Protein 1MQX (pdb70)

Sequence (14 aa):
CFLPGGGGVCLECICFLPGGGGVCLECICFLPGGGGVCLECICFLPGGGGVCLECICFLPGGGGVCLECICFLPGGGGVCLECICFLPGGGGVCLECICFLPGGGGVCLECICFLPGGGGVCLECICFLPGGGGVCLECICFLPGGGGVCLECICFLPGGGGVCLECI

Secondary structure (DSSP, 8-state):
-----SS-------

Foldseek 3Di:
DAVPDPDDYCPVND

Radius of gyration: 7.07 Å; Cα contacts (8 Å, |Δi|>4): 8; chains: 1; bounding box: 18×13×10 Å

InterPro domains:
  IPR027635 Type 2 lantibiotic, leader peptide dom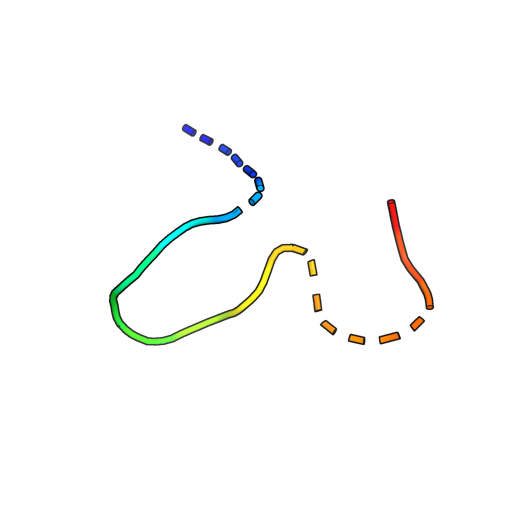ain [TIGR03898] (6-42)

Organism: Bacillus sp. (strain HIL-Y85/54728) (NCBI:txid69002)

B-factor: mean 0.92, std 0.75, range [0.13, 3.63]

Solvent-accessible surface area: 1712 Å² total

Structure (mmCIF, N/CA/C/O backbone):
data_1MQX
#
_entry.id   1MQX
#
_cell.length_a   1.000
_cell.length_b   1.000
_cell.length_c   1.000
_cell.angle_alpha   90.00
_cell.angle_beta   90.00
_cell.angle_gamma   90.00
#
_symmetry.space_group_name_H-M   'P 1'
#
loop_
_atom_site.group_PDB
_atom_site.id
_atom_site.type_symbol
_atom_site.label_atom_id
_atom_site.label_alt_id
_atom_site.label_comp_id
_atom_site.label_asym_id
_atom_site.label_entity_id
_atom_site.label_seq_id
_atom_site.pdbx_PDB_ins_code
_atom_site.Cartn_x
_atom_site.Cartn_y
_atom_site.Cartn_z
_atom_site.occupancy
_atom_site.B_iso_or_equiv
_atom_site.auth_seq_id
_atom_site.auth_comp_id
_atom_site.auth_asym_id
_atom_site.auth_atom_id
_atom_site.pdbx_PDB_model_num
ATOM 1 N N . CYS A 1 1 ? 10.401 3.022 0.660 1.00 3.01 1 CYS A N 1
ATOM 2 C CA . CYS A 1 1 ? 9.633 4.075 -0.034 1.00 2.26 1 CYS A CA 1
ATOM 3 C C . CYS A 1 1 ? 10.401 4.540 -1.272 1.00 1.93 1 CYS A C 1
ATOM 4 O O . CYS A 1 1 ? 11.603 4.297 -1.359 1.00 2.54 1 CYS A O 1
ATOM 25 N N . PHE A 1 3 ? 6.328 4.197 -1.444 1.00 0.78 3 PHE A N 1
ATOM 26 C CA . PHE A 1 3 ? 5.381 3.093 -1.390 1.00 0.63 3 PHE A CA 1
ATOM 27 C C . PHE A 1 3 ? 4.424 3.144 -2.586 1.00 0.53 3 PHE A C 1
ATOM 28 O O . PHE A 1 3 ? 4.706 3.801 -3.585 1.00 0.82 3 PHE A O 1
ATOM 57 N N . LEU A 1 5 ? 3.096 0.638 -4.919 1.00 0.40 5 LEU A N 1
ATOM 58 C CA . LEU A 1 5 ? 3.196 -0.735 -5.376 1.00 0.48 5 LEU A CA 1
ATOM 59 C C . LEU A 1 5 ? 4.531 -1.315 -4.920 1.00 0.42 5 LEU A C 1
ATOM 60 O O . LEU A 1 5 ? 5.536 -1.206 -5.622 1.00 0.55 5 LEU A O 1
ATOM 76 N N . PRO A 1 6 ? 4.585 -1.837 -3.684 1.00 0.41 6 PRO A N 1
ATOM 77 C CA . PRO A 1 6 ? 5.817 -2.323 -3.085 1.00 0.53 6 PRO A CA 1
ATOM 78 C C . PRO A 1 6 ? 5.980 -3.835 -3.228 1.00 0.67 6 PRO A C 1
ATOM 79 O O . PRO A 1 6 ? 5.406 -4.449 -4.129 1.00 1.23 6 PRO A O 1
ATOM 90 N N . GLY A 1 7 ? 6.759 -4.427 -2.336 1.00 1.05 7 GLY A N 1
ATOM 91 C CA . GLY A 1 7 ? 6.983 -5.855 -2.380 1.00 1.26 7 GLY A CA 1
ATOM 92 C C . GLY A 1 7 ? 7.853 -6.327 -1.238 1.00 1.61 7 GLY A C 1
ATOM 93 O O . GLY A 1 7 ? 9.079 -6.326 -1.342 1.00 2.39 7 GLY A O 1
ATOM 97 N N . GLY A 1 8 ? 7.226 -6.706 -0.139 1.00 1.37 8 GLY A N 1
ATOM 98 C CA . GLY A 1 8 ? 7.966 -7.173 1.012 1.00 1.70 8 GLY A CA 1
ATOM 99 C C . GLY A 1 8 ? 7.062 -7.756 2.076 1.00 1.49 8 GLY A C 1
ATOM 100 O O . GLY A 1 8 ? 6.647 -8.911 1.976 1.00 1.93 8 GLY A O 1
ATOM 104 N N . GLY A 1 9 ? 6.730 -6.955 3.078 1.00 1.62 9 GLY A N 1
ATOM 105 C CA . GLY A 1 9 ? 5.892 -7.436 4.161 1.00 1.59 9 GLY A CA 1
ATOM 106 C C . GLY A 1 9 ? 4.536 -6.765 4.198 1.00 1.40 9 GLY A C 1
ATOM 107 O O . GLY A 1 9 ? 3.531 -7.406 4.505 1.00 2.23 9 GLY A O 1
ATOM 111 N N . GLY A 1 10 ? 4.500 -5.480 3.890 1.00 0.89 10 GLY A N 1
ATOM 112 C CA . GLY A 1 10 ? 3.251 -4.748 3.907 1.00 0.73 10 GLY A CA 1
ATOM 113 C C . GLY A 1 10 ? 2.929 -4.137 2.562 1.00 0.57 10 GLY A C 1
ATOM 114 O O . GLY A 1 10 ? 3.788 -4.076 1.677 1.00 0.53 10 GLY A O 1
ATOM 118 N N . VAL A 1 11 ? 1.693 -3.691 2.401 1.00 0.53 11 VAL A N 1
ATOM 119 C CA . VAL A 1 11 ? 1.265 -3.064 1.161 1.00 0.40 11 VAL A CA 1
ATOM 120 C C . VAL A 1 11 ? 0.861 -1.615 1.423 1.00 0.34 11 VAL A C 1
ATOM 121 O O . VAL A 1 11 ? 0.608 -1.233 2.564 1.00 0.43 11 VAL A O 1
ATOM 134 N N . CYS A 1 12 ? 0.868 -0.817 0.367 1.00 0.25 12 CYS A N 1
ATOM 135 C CA . CYS A 1 12 ? 0.547 0.602 0.416 1.00 0.23 12 CYS A CA 1
ATOM 136 C C . CYS A 1 12 ? -0.904 0.833 0.840 1.00 0.16 12 CYS A C 1
ATOM 137 O O . CYS A 1 12 ? -1.811 0.893 0.004 1.00 0.17 12 CYS A O 1
ATOM 156 N N . LEU A 1 14 ? -3.464 -1.102 1.487 1.00 0.15 14 LEU A N 1
ATOM 157 C CA . LEU A 1 14 ? -3.827 -2.481 1.224 1.00 0.22 14 LEU A CA 1
ATOM 158 C C . LEU A 1 14 ? -3.646 -2.758 -0.266 1.00 0.21 14 LEU A C 1
ATOM 159 O O . LEU A 1 14 ? -3.587 -3.902 -0.707 1.00 0.38 14 LEU A O 1
ATOM 195 N N . GLU A 1 17 ? -7.104 0.631 -1.013 1.00 0.22 17 GLU A N 1
ATOM 196 C CA . GLU A 1 17 ? -8.008 1.020 0.064 1.00 0.27 17 GLU A CA 1
ATOM 197 C C . GLU A 1 17 ? -7.377 2.144 0.876 1.00 0.22 17 GLU A C 1
ATOM 198 O O . GLU A 1 17 ? -8.069 2.944 1.504 1.00 0.34 17 GLU A O 1
ATOM 210 N N . CYS A 1 18 ? -6.069 2.282 0.735 1.00 0.15 18 CYS A N 1
ATOM 211 C CA . CYS A 1 18 ? -5.351 3.394 1.333 1.00 0.14 18 CYS A CA 1
ATOM 212 C C . CYS A 1 18 ? -4.979 4.407 0.266 1.00 0.13 18 CYS A C 1
ATOM 213 O O . CYS A 1 18 ? -5.717 5.355 0.009 1.00 0.23 18 CYS A O 1
ATOM 220 N N . ILE A 1 19 ? -3.802 4.234 -0.316 1.00 0.15 19 ILE A N 1
ATOM 221 C CA . ILE A 1 19 ? -3.315 5.184 -1.295 1.00 0.19 19 ILE A CA 1
ATOM 222 C C . ILE A 1 19 ? -3.437 4.629 -2.716 1.00 0.24 19 ILE A C 1
ATOM 223 O O . ILE A 1 19 ? -3.904 5.319 -3.621 1.00 0.48 19 ILE A O 1
ATOM 246 N N . CYS A 1 1 ? 10.969 5.550 -0.809 1.00 3.01 1 CYS A N 2
ATOM 247 C CA . CYS A 1 1 ? 10.948 5.668 0.670 1.00 2.26 1 CYS A CA 2
ATOM 248 C C . CYS A 1 1 ? 10.271 4.463 1.342 1.00 1.93 1 CYS A C 2
ATOM 249 O O . CYS A 1 1 ? 10.829 3.911 2.290 1.00 2.54 1 CYS A O 2
ATOM 270 N N . PHE A 1 3 ? 6.103 3.834 0.111 1.00 0.78 3 PHE A N 2
ATOM 271 C CA . PHE A 1 3 ? 4.915 3.023 -0.124 1.00 0.63 3 PHE A CA 2
ATOM 272 C C . PHE A 1 3 ? 4.255 3.366 -1.464 1.00 0.53 3 PHE A C 2
ATOM 273 O O . PHE A 1 3 ? 4.442 4.461 -2.005 1.00 0.82 3 PHE A O 2
ATOM 302 N N . LEU A 1 5 ? 4.133 0.943 -4.541 1.00 0.40 5 LEU A N 2
ATOM 303 C CA . LEU A 1 5 ? 4.393 -0.318 -5.224 1.00 0.48 5 LEU A CA 2
ATOM 304 C C . LEU A 1 5 ? 5.386 -1.139 -4.409 1.00 0.42 5 LEU A C 2
ATOM 305 O O . LEU A 1 5 ? 6.597 -0.988 -4.563 1.00 0.55 5 LEU A O 2
ATOM 321 N N . PRO A 1 6 ? 4.892 -1.945 -3.460 1.00 0.41 6 PRO A N 2
ATOM 322 C CA . PRO A 1 6 ? 5.741 -2.706 -2.547 1.00 0.53 6 PRO A CA 2
ATOM 323 C C . PRO A 1 6 ? 6.146 -4.065 -3.097 1.00 0.67 6 PRO A C 2
ATOM 324 O O . PRO A 1 6 ? 5.462 -4.633 -3.951 1.00 1.23 6 PRO A O 2
ATOM 335 N N . GLY A 1 7 ? 7.213 -4.616 -2.541 1.00 1.05 7 GLY A N 2
ATOM 336 C CA . GLY A 1 7 ? 7.656 -5.938 -2.923 1.00 1.26 7 GLY A CA 2
ATOM 337 C C . GLY A 1 7 ? 7.439 -6.942 -1.813 1.00 1.61 7 GLY A C 2
ATOM 338 O O . GLY A 1 7 ? 7.281 -8.139 -2.062 1.00 2.39 7 GLY A O 2
ATOM 342 N N . GLY A 1 8 ? 7.411 -6.449 -0.582 1.00 1.37 8 GLY A N 2
ATOM 343 C CA . GLY A 1 8 ? 7.196 -7.311 0.561 1.00 1.70 8 GLY A CA 2
ATOM 344 C C . GLY A 1 8 ? 7.253 -6.550 1.868 1.00 1.49 8 GLY A C 2
ATOM 345 O O . GLY A 1 8 ? 7.738 -5.419 1.908 1.00 1.93 8 GLY A O 2
ATOM 349 N N . GLY A 1 9 ? 6.761 -7.169 2.933 1.00 1.62 9 GLY A N 2
ATOM 350 C CA . GLY A 1 9 ? 6.786 -6.542 4.242 1.00 1.59 9 GLY A CA 2
ATOM 351 C C . GLY A 1 9 ? 5.753 -5.444 4.390 1.00 1.40 9 GLY A C 2
ATOM 352 O O . GLY A 1 9 ? 5.986 -4.451 5.081 1.00 2.23 9 GLY A O 2
ATOM 356 N N . GLY A 1 10 ? 4.609 -5.623 3.748 1.00 0.89 10 GLY A N 2
ATOM 357 C CA . GLY A 1 10 ? 3.555 -4.637 3.832 1.00 0.73 10 GLY A CA 2
ATOM 358 C C . GLY A 1 10 ? 3.218 -4.056 2.480 1.00 0.57 10 GLY A C 2
ATOM 359 O O . GLY A 1 10 ? 4.064 -4.027 1.586 1.00 0.53 10 GLY A O 2
ATOM 363 N N . VAL A 1 11 ? 1.983 -3.608 2.318 1.00 0.53 11 VAL 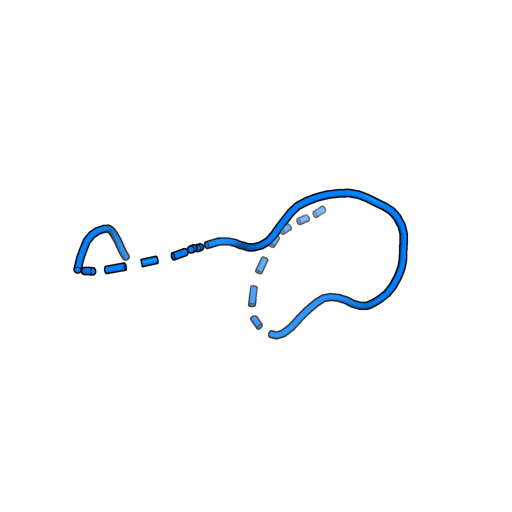A N 2
ATOM 364 C CA . VAL A 1 11 ? 1.546 -3.023 1.061 1.00 0.40 11 VAL A CA 2
ATOM 365 C C . VAL A 1 11 ? 1.079 -1.589 1.288 1.00 0.34 11 VAL A C 2
ATOM 366 O O . VAL A 1 11 ? 0.794 -1.198 2.418 1.00 0.43 11 VAL A O 2
ATOM 379 N N . CYS A 1 12 ? 1.056 -0.816 0.210 1.00 0.25 12 CYS A N 2
ATOM 380 C CA . CYS A 1 12 ? 0.654 0.577 0.213 1.00 0.23 12 CYS A CA 2
ATOM 381 C C . CYS A 1 12 ? -0.801 0.734 0.654 1.00 0.16 12 CYS A C 2
ATOM 382 O O . CYS A 1 12 ? -1.722 0.677 -0.163 1.00 0.17 12 CYS A O 2
ATOM 401 N N . LEU A 1 14 ? -3.267 -1.323 1.502 1.00 0.15 14 LEU A N 2
ATOM 402 C CA . LEU A 1 14 ? -3.524 -2.727 1.245 1.00 0.22 14 LEU A CA 2
ATOM 403 C C . LEU A 1 14 ? -3.539 -2.921 -0.266 1.00 0.21 14 LEU A C 2
ATOM 404 O O . LEU A 1 14 ? -3.227 -3.986 -0.792 1.00 0.38 14 LEU A O 2
ATOM 440 N N . GLU A 1 17 ? -7.469 0.906 -0.918 1.00 0.22 17 GLU A N 2
ATOM 441 C CA . GLU A 1 17 ? -8.296 1.489 0.130 1.00 0.27 17 GLU A CA 2
ATOM 442 C C . GLU A 1 17 ? -7.509 2.579 0.853 1.00 0.22 17 GLU A C 2
ATOM 443 O O . GLU A 1 17 ? -8.064 3.599 1.262 1.00 0.34 17 GLU A O 2
ATOM 455 N N . CYS A 1 18 ? -6.195 2.415 0.875 1.00 0.15 18 CYS A N 2
ATOM 456 C CA . CYS A 1 18 ? -5.305 3.433 1.410 1.00 0.14 18 CYS A CA 2
ATOM 457 C C . CYS A 1 18 ? -4.940 4.414 0.314 1.00 0.13 18 CYS A C 2
ATOM 458 O O . CYS A 1 18 ? -5.630 5.412 0.099 1.00 0.23 18 CYS A O 2
ATOM 465 N N . ILE A 1 19 ? -3.873 4.103 -0.405 1.00 0.15 19 ILE A N 2
ATOM 466 C CA . ILE A 1 19 ? -3.437 4.950 -1.493 1.00 0.19 19 ILE A CA 2
ATOM 467 C C . ILE A 1 19 ? -3.880 4.359 -2.832 1.00 0.24 19 ILE A C 2
ATOM 468 O O . ILE A 1 19 ? -4.888 4.775 -3.399 1.00 0.48 19 ILE A O 2
ATOM 491 N N . CYS A 1 1 ? 11.400 3.771 0.591 1.00 3.01 1 CYS A N 3
ATOM 492 C CA . CYS A 1 1 ? 10.894 4.276 1.887 1.00 2.26 1 CYS A CA 3
ATOM 493 C C . CYS A 1 1 ? 9.775 3.391 2.455 1.00 1.93 1 CYS A C 3
ATOM 494 O O . CYS A 1 1 ? 9.838 3.016 3.626 1.00 2.54 1 CYS A O 3
ATOM 515 N N . PHE A 1 3 ? 6.276 2.807 0.179 1.00 0.78 3 PHE A N 3
ATOM 516 C CA . PHE A 1 3 ? 5.094 2.074 -0.250 1.00 0.63 3 PHE A CA 3
ATOM 517 C C . PHE A 1 3 ? 4.620 2.513 -1.639 1.00 0.53 3 PHE A C 3
ATOM 518 O O . PHE A 1 3 ? 5.327 3.205 -2.373 1.00 0.82 3 PHE A O 3
ATOM 547 N N . LEU A 1 5 ? 3.785 0.583 -4.703 1.00 0.40 5 LEU A N 3
ATOM 548 C CA . LEU A 1 5 ? 3.866 -0.760 -5.255 1.00 0.48 5 LEU A CA 3
ATOM 549 C C . LEU A 1 5 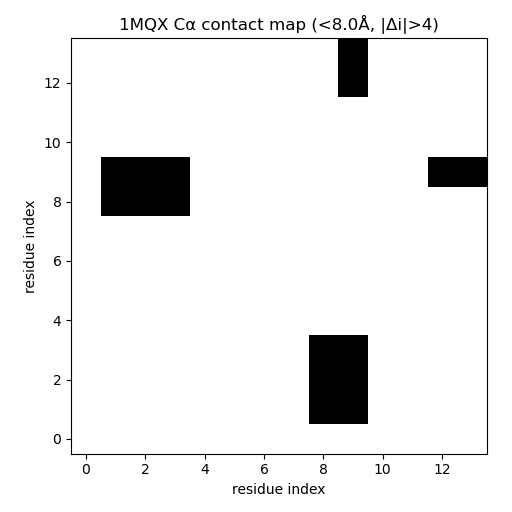? 5.075 -1.479 -4.653 1.00 0.42 5 LEU A C 3
ATOM 550 O O . LEU A 1 5 ? 6.109 -1.620 -5.306 1.00 0.55 5 LEU A O 3
ATOM 566 N N . PRO A 1 6 ? 4.988 -1.868 -3.367 1.00 0.41 6 PRO A N 3
ATOM 567 C CA . PRO A 1 6 ? 6.104 -2.485 -2.641 1.00 0.53 6 PRO A CA 3
ATOM 568 C C . PRO A 1 6 ? 6.400 -3.905 -3.108 1.00 0.67 6 PRO A C 3
ATOM 569 O O . PRO A 1 6 ? 7.326 -4.128 -3.890 1.00 1.23 6 PRO A O 3
ATOM 580 N N . GLY A 1 7 ? 5.626 -4.864 -2.617 1.00 1.05 7 GLY A N 3
ATOM 581 C CA . GLY A 1 7 ? 5.848 -6.250 -2.970 1.00 1.26 7 GLY A CA 3
ATOM 582 C C . GLY A 1 7 ? 5.999 -7.129 -1.745 1.00 1.61 7 GLY A C 3
ATOM 583 O O . GLY A 1 7 ? 5.780 -8.340 -1.810 1.00 2.39 7 GLY A O 3
ATOM 587 N N . GLY A 1 8 ? 6.388 -6.530 -0.627 1.00 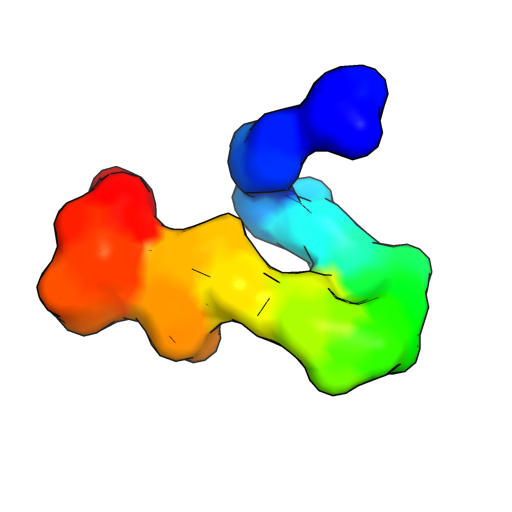1.37 8 GLY A N 3
ATOM 588 C CA . GLY A 1 8 ? 6.569 -7.292 0.592 1.00 1.70 8 GLY A CA 3
ATOM 589 C C . GLY A 1 8 ? 6.925 -6.421 1.780 1.00 1.49 8 GLY A C 3
ATOM 590 O O . GLY A 1 8 ? 7.475 -5.327 1.616 1.00 1.93 8 GLY A O 3
ATOM 594 N N . GLY A 1 9 ? 6.627 -6.912 2.978 1.00 1.62 9 GLY A N 3
ATOM 595 C CA . GLY A 1 9 ? 6.944 -6.176 4.188 1.00 1.59 9 GLY A CA 3
ATOM 596 C C . GLY A 1 9 ? 6.071 -4.953 4.374 1.00 1.40 9 GLY A C 3
ATOM 597 O O . GLY A 1 9 ? 6.503 -3.951 4.949 1.00 2.23 9 GLY A O 3
ATOM 601 N N . GLY A 1 10 ? 4.851 -5.024 3.866 1.00 0.89 10 GLY A N 3
ATOM 602 C CA . GLY A 1 10 ? 3.935 -3.909 3.967 1.00 0.73 10 GLY A CA 3
ATOM 603 C C . GLY A 1 10 ? 3.477 -3.429 2.607 1.00 0.57 10 GLY A C 3
ATOM 604 O O . GLY A 1 10 ? 4.269 -3.370 1.667 1.00 0.53 10 GLY A O 3
ATOM 608 N N . VAL A 1 11 ? 2.204 -3.080 2.505 1.00 0.53 11 VAL A N 3
ATOM 609 C CA . VAL A 1 11 ? 1.637 -2.616 1.247 1.00 0.40 11 VAL A CA 3
ATOM 610 C C . VAL A 1 11 ? 1.207 -1.157 1.367 1.00 0.34 11 VAL A C 3
ATOM 611 O O . VAL A 1 11 ? 1.146 -0.604 2.466 1.00 0.43 11 VAL A O 3
ATOM 624 N N . CYS A 1 12 ? 0.899 -0.548 0.231 1.00 0.25 12 CYS A N 3
ATOM 625 C CA . CYS A 1 12 ? 0.454 0.821 0.166 1.00 0.23 12 CYS A CA 3
ATOM 626 C C . CYS A 1 12 ? -0.986 0.935 0.663 1.00 0.16 12 CYS A C 3
ATOM 627 O O . CYS A 1 12 ? -1.934 0.946 -0.129 1.00 0.17 12 CYS A O 3
ATOM 646 N N . LEU A 1 14 ? -3.356 -1.264 1.410 1.00 0.15 14 LEU A N 3
ATOM 647 C CA . LEU A 1 14 ? -3.583 -2.672 1.120 1.00 0.22 14 LEU A CA 3
ATOM 648 C C . LEU A 1 14 ? -3.516 -2.867 -0.393 1.00 0.21 14 LEU A C 3
ATOM 649 O O . LEU A 1 14 ? -3.209 -3.945 -0.896 1.00 0.38 14 LEU A O 3
ATOM 685 N N . GLU A 1 17 ? -7.211 0.781 -0.898 1.00 0.22 17 GLU A N 3
ATOM 686 C CA . GLU A 1 17 ? -8.062 1.211 0.204 1.00 0.27 17 GLU A CA 3
ATOM 687 C C . GLU A 1 17 ? -7.427 2.403 0.908 1.00 0.22 17 GLU A C 3
ATOM 688 O O . GLU A 1 17 ? -8.099 3.378 1.249 1.00 0.34 17 GLU A O 3
ATOM 700 N N . CYS A 1 18 ? -6.107 2.368 1.001 1.00 0.15 18 CYS A N 3
ATOM 701 C CA . CYS A 1 18 ? -5.351 3.482 1.541 1.00 0.14 18 CYS A CA 3
ATOM 702 C C . CYS A 1 18 ? -5.001 4.437 0.422 1.00 0.13 18 CYS A C 3
ATOM 703 O O . CYS A 1 18 ? -5.695 5.421 0.183 1.00 0.23 18 CYS A O 3
ATOM 710 N N . ILE A 1 19 ? -3.924 4.120 -0.276 1.00 0.15 19 ILE A N 3
ATOM 711 C CA . ILE A 1 19 ? -3.465 4.954 -1.363 1.00 0.19 19 ILE A CA 3
ATOM 712 C C . ILE A 1 19 ? -3.862 4.359 -2.718 1.00 0.24 19 ILE A C 3
ATOM 713 O O . ILE A 1 19 ? -4.879 4.749 -3.299 1.00 0.48 19 ILE A O 3
ATOM 736 N N . CYS A 1 1 ? 8.932 -0.258 1.903 1.00 3.01 1 CYS A N 4
ATOM 737 C CA . CYS A 1 1 ? 9.030 1.177 1.574 1.00 2.26 1 CYS A CA 4
ATOM 738 C C . CYS A 1 1 ? 10.120 1.433 0.543 1.00 1.93 1 CYS A C 4
ATOM 739 O O . CYS A 1 1 ? 11.128 0.725 0.514 1.00 2.54 1 CYS A O 4
ATOM 760 N N . PHE A 1 3 ? 6.314 2.924 -0.226 1.00 0.78 3 PHE A N 4
ATOM 761 C CA . PHE A 1 3 ? 5.069 2.212 -0.475 1.00 0.63 3 PHE A CA 4
ATOM 762 C C . PHE A 1 3 ? 4.546 2.483 -1.888 1.00 0.53 3 PHE A C 4
ATOM 763 O O . PHE A 1 3 ? 5.322 2.731 -2.811 1.00 0.82 3 PHE A O 4
ATOM 792 N N . LEU A 1 5 ? 3.774 0.688 -4.623 1.00 0.40 5 LEU A N 4
ATOM 793 C CA . LEU A 1 5 ? 4.004 -0.671 -5.089 1.00 0.48 5 LEU A CA 4
ATOM 794 C C . LEU A 1 5 ? 5.280 -1.210 -4.449 1.00 0.42 5 LEU A C 4
ATOM 795 O O . LEU A 1 5 ? 6.366 -1.101 -5.026 1.00 0.55 5 LEU A O 4
ATOM 811 N N . PRO A 1 6 ? 5.187 -1.693 -3.198 1.00 0.41 6 PRO A N 4
ATOM 812 C CA . PRO A 1 6 ? 6.351 -2.151 -2.435 1.00 0.53 6 PRO A CA 4
ATOM 813 C C . PRO A 1 6 ? 6.947 -3.440 -2.998 1.00 0.67 6 PRO A C 4
ATOM 814 O O . PRO A 1 6 ? 7.903 -3.399 -3.773 1.00 1.23 6 PRO A O 4
ATOM 825 N N . GLY A 1 7 ? 6.396 -4.581 -2.605 1.00 1.05 7 GLY A N 4
ATOM 826 C CA . GLY A 1 7 ? 6.920 -5.847 -3.073 1.00 1.26 7 GLY A CA 4
ATOM 827 C C . GLY A 1 7 ? 7.855 -6.473 -2.064 1.00 1.61 7 GLY A C 4
ATOM 828 O O . GLY A 1 7 ? 8.958 -6.898 -2.412 1.00 2.39 7 GLY A O 4
ATOM 832 N N . GLY A 1 8 ? 7.447 -6.470 -0.802 1.00 1.37 8 GLY A N 4
ATOM 833 C CA . GLY A 1 8 ? 8.289 -6.997 0.251 1.00 1.70 8 GLY A CA 4
ATOM 834 C C . GLY A 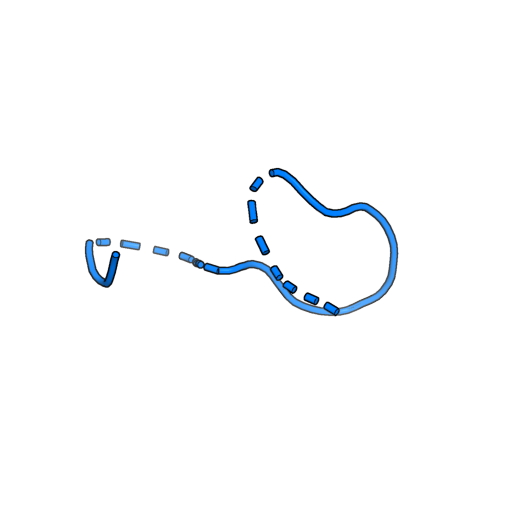1 8 ? 7.596 -7.023 1.599 1.00 1.49 8 GLY A C 4
ATOM 835 O O . GLY A 1 8 ? 7.034 -8.046 1.992 1.00 1.93 8 GLY A O 4
ATOM 839 N N . GLY A 1 9 ? 7.674 -5.922 2.331 1.00 1.62 9 GLY A N 4
ATOM 840 C CA . GLY A 1 9 ? 7.095 -5.879 3.661 1.00 1.59 9 GLY A CA 4
ATOM 841 C C . GLY A 1 9 ? 5.995 -4.844 3.792 1.00 1.40 9 GLY A C 4
ATOM 842 O O . GLY A 1 9 ? 6.258 -3.690 4.142 1.00 2.23 9 GLY A O 4
ATOM 846 N N . GLY A 1 10 ? 4.763 -5.251 3.509 1.00 0.89 10 GLY A N 4
ATOM 847 C CA . GLY A 1 10 ? 3.638 -4.344 3.629 1.00 0.73 10 GLY A CA 4
ATOM 848 C C . GLY A 1 10 ? 3.145 -3.863 2.284 1.00 0.57 10 GLY A C 4
ATOM 849 O O . GLY A 1 10 ? 3.894 -3.869 1.306 1.00 0.53 10 GLY A O 4
ATOM 853 N N . VAL A 1 11 ? 1.900 -3.414 2.233 1.00 0.53 11 VAL A N 4
ATOM 854 C CA . VAL A 1 11 ? 1.346 -2.876 1.003 1.00 0.40 11 VAL A CA 4
ATOM 855 C C . VAL A 1 11 ? 0.955 -1.417 1.211 1.00 0.34 11 VAL A C 4
ATOM 856 O O . VAL A 1 11 ? 0.833 -0.953 2.346 1.00 0.43 11 VAL A O 4
ATOM 869 N N . CYS A 1 12 ? 0.802 -0.702 0.109 1.00 0.25 12 CYS A N 4
ATOM 870 C CA . CYS A 1 12 ? 0.444 0.702 0.106 1.00 0.23 12 CYS A CA 4
ATOM 871 C C . CYS A 1 12 ? -0.990 0.906 0.601 1.00 0.16 12 CYS A C 4
ATOM 872 O O . CYS A 1 12 ? -1.940 0.940 -0.189 1.00 0.17 12 CYS A O 4
ATOM 891 N N . LEU A 1 14 ? -3.471 -1.123 1.392 1.00 0.15 14 LEU A N 4
ATOM 892 C CA . LEU A 1 14 ? -3.837 -2.510 1.160 1.00 0.22 14 LEU A CA 4
ATOM 893 C C . LEU A 1 14 ? -3.767 -2.806 -0.338 1.00 0.21 14 LEU A C 4
ATOM 894 O O . LEU A 1 14 ? -3.842 -3.954 -0.770 1.00 0.38 14 LEU A O 4
ATOM 930 N N . GLU A 1 17 ? -7.124 0.705 -0.780 1.00 0.22 17 GLU A N 4
ATOM 931 C CA . GLU A 1 17 ? -8.033 1.085 0.290 1.00 0.27 17 GLU A CA 4
ATOM 932 C C . GLU A 1 17 ? -7.415 2.218 1.101 1.00 0.22 17 GLU A C 4
ATOM 933 O O . GLU A 1 17 ? -8.117 3.040 1.692 1.00 0.34 17 GLU A O 4
ATOM 945 N N . CYS A 1 18 ? -6.110 2.361 0.949 1.00 0.15 18 CYS A N 4
ATOM 946 C CA . CYS A 1 18 ? -5.396 3.505 1.489 1.00 0.14 18 CYS A CA 4
ATOM 947 C C . CYS A 1 18 ? -5.056 4.445 0.351 1.00 0.13 18 CYS A C 4
ATOM 948 O O . CYS A 1 18 ? -5.783 5.395 0.070 1.00 0.23 18 CYS A O 4
ATOM 955 N N . ILE A 1 19 ? -3.960 4.144 -0.329 1.00 0.15 19 ILE A N 4
ATOM 956 C CA . ILE A 1 19 ? -3.537 4.951 -1.449 1.00 0.19 19 ILE A CA 4
ATOM 957 C C . ILE A 1 19 ? -3.771 4.216 -2.771 1.00 0.24 19 ILE A C 4
ATOM 958 O O . ILE A 1 19 ? -4.792 4.422 -3.427 1.00 0.48 19 ILE A O 4
ATOM 981 N N . CYS A 1 1 ? 11.949 6.503 -0.323 1.00 3.01 1 CYS A N 5
ATOM 982 C CA . CYS A 1 1 ? 10.560 6.353 -0.807 1.00 2.26 1 CYS A CA 5
ATOM 983 C C . CYS A 1 1 ? 9.806 5.359 0.093 1.00 1.93 1 CYS A C 5
ATOM 984 O O . CYS A 1 1 ? 10.149 5.238 1.269 1.00 2.54 1 CYS A O 5
ATOM 1005 N N . PHE A 1 3 ? 6.301 3.624 -1.073 1.00 0.78 3 PHE A N 5
ATOM 1006 C CA . PHE A 1 3 ? 5.177 2.692 -1.143 1.00 0.63 3 PHE A CA 5
ATOM 1007 C C . PHE A 1 3 ? 4.217 3.034 -2.286 1.00 0.53 3 PHE A C 5
ATOM 1008 O O . PHE A 1 3 ? 4.273 4.125 -2.861 1.00 0.82 3 PHE A O 5
ATOM 1037 N N . LEU A 1 5 ? 2.973 0.165 -4.620 1.00 0.40 5 LEU A N 5
ATOM 1038 C CA . LEU A 1 5 ? 2.766 -1.179 -5.147 1.00 0.48 5 LEU A CA 5
ATOM 1039 C C . LEU A 1 5 ? 3.973 -2.067 -4.831 1.00 0.42 5 LEU A C 5
ATOM 1040 O O . LEU A 1 5 ? 5.013 -1.983 -5.485 1.00 0.55 5 LEU A O 5
ATOM 1056 N N . PRO A 1 6 ? 3.898 -2.826 -3.727 1.00 0.41 6 PRO A N 5
ATOM 1057 C CA . PRO A 1 6 ? 5.005 -3.635 -3.238 1.00 0.53 6 PRO A CA 5
ATOM 1058 C C . PRO A 1 6 ? 4.861 -5.114 -3.586 1.00 0.67 6 PRO A C 5
ATOM 1059 O O . PRO A 1 6 ? 3.999 -5.496 -4.383 1.00 1.23 6 PRO A O 5
ATOM 1070 N N . GLY A 1 7 ? 5.660 -5.947 -2.927 1.00 1.05 7 GLY A N 5
ATOM 1071 C CA . GLY A 1 7 ? 5.574 -7.381 -3.125 1.00 1.26 7 GLY A CA 5
ATOM 1072 C C . GLY A 1 7 ? 5.288 -8.117 -1.833 1.00 1.61 7 GLY A C 5
ATOM 1073 O O . GLY A 1 7 ? 4.662 -9.180 -1.834 1.00 2.39 7 GLY A O 5
ATOM 1077 N N . GLY A 1 8 ? 5.756 -7.556 -0.726 1.00 1.37 8 GLY A N 5
ATOM 1078 C CA . GLY A 1 8 ? 5.547 -8.170 0.569 1.00 1.70 8 GLY A CA 5
ATOM 1079 C C . GLY A 1 8 ? 6.216 -7.386 1.678 1.00 1.49 8 GLY A C 5
ATOM 1080 O O . GLY A 1 8 ? 7.060 -6.527 1.411 1.00 1.93 8 GLY A O 5
ATOM 1084 N N . GLY A 1 9 ? 5.837 -7.667 2.915 1.00 1.62 9 GLY A N 5
ATOM 1085 C CA . GLY A 1 9 ? 6.412 -6.959 4.044 1.00 1.59 9 GLY A CA 5
ATOM 1086 C C . GLY A 1 9 ? 5.812 -5.582 4.227 1.00 1.40 9 GLY A C 5
ATOM 1087 O O . GLY A 1 9 ? 6.522 -4.614 4.499 1.00 2.23 9 GLY A O 5
ATOM 1091 N N . GLY A 1 10 ? 4.508 -5.486 4.019 1.00 0.89 10 GLY A N 5
ATOM 1092 C CA . GLY A 1 10 ? 3.830 -4.216 4.138 1.00 0.73 10 GLY A CA 5
ATOM 1093 C C . GLY A 1 10 ? 3.344 -3.717 2.802 1.00 0.57 10 GLY A C 5
ATOM 1094 O O . GLY A 1 10 ? 4.074 -3.777 1.812 1.00 0.53 10 GLY A O 5
ATOM 1098 N N . VAL A 1 11 ? 2.110 -3.244 2.759 1.00 0.53 11 VAL A N 5
ATOM 1099 C CA . VAL A 1 11 ? 1.540 -2.745 1.518 1.00 0.40 11 VAL A CA 5
ATOM 1100 C C . VAL A 1 11 ? 1.100 -1.296 1.679 1.00 0.34 11 VAL A C 5
ATOM 1101 O O . VAL A 1 11 ? 0.828 -0.839 2.790 1.00 0.43 11 VAL A O 5
ATOM 1114 N N . CYS A 1 12 ? 1.035 -0.593 0.556 1.00 0.25 12 CYS A N 5
ATOM 1115 C CA . CYS A 1 12 ? 0.609 0.791 0.485 1.00 0.23 12 CYS A CA 5
ATOM 1116 C C . CYS A 1 12 ? -0.865 0.928 0.874 1.00 0.16 12 CYS A C 5
ATOM 1117 O O . CYS A 1 12 ? -1.752 0.935 0.016 1.00 0.17 12 CYS A O 5
ATOM 1136 N N . LEU A 1 14 ? -3.341 -1.171 1.423 1.00 0.15 14 LEU A N 5
ATOM 1137 C CA . LEU A 1 14 ? -3.599 -2.567 1.116 1.00 0.22 14 LEU A CA 5
ATOM 1138 C C . LEU A 1 14 ? -3.433 -2.758 -0.391 1.00 0.21 14 LEU A C 5
ATOM 1139 O O . LEU A 1 14 ? -3.090 -3.837 -0.873 1.00 0.38 14 LEU A O 5
ATOM 1175 N N . GLU A 1 17 ? -7.142 0.657 -1.110 1.00 0.22 17 GLU A N 5
ATOM 1176 C CA . GLU A 1 17 ? -8.048 1.039 -0.036 1.00 0.27 17 GLU A CA 5
ATOM 1177 C C . GLU A 1 17 ? -7.445 2.198 0.745 1.00 0.22 17 GLU A C 5
ATOM 1178 O O . GLU A 1 17 ? -8.145 3.124 1.149 1.00 0.34 17 GLU A O 5
ATOM 1190 N N . CYS A 1 18 ? -6.122 2.217 0.807 1.00 0.15 18 CYS A N 5
ATOM 1191 C CA . CYS A 1 18 ? -5.409 3.336 1.398 1.00 0.14 18 CYS A CA 5
ATOM 1192 C C . CYS A 1 18 ? -5.046 4.354 0.328 1.00 0.13 18 CYS A C 5
ATOM 1193 O O . CYS A 1 18 ? -5.845 5.228 -0.011 1.00 0.23 18 CYS A O 5
ATOM 1200 N N . ILE A 1 19 ? -3.826 4.256 -0.182 1.00 0.15 19 ILE A N 5
ATOM 1201 C CA . ILE A 1 19 ? -3.348 5.221 -1.152 1.00 0.19 19 ILE A CA 5
ATOM 1202 C C . ILE A 1 19 ? -3.523 4.705 -2.580 1.00 0.24 19 ILE A C 5
ATOM 1203 O O . ILE A 1 19 ? -4.032 5.417 -3.444 1.00 0.48 19 ILE A O 5
ATOM 1226 N N . CYS A 1 1 ? 12.815 5.551 -0.406 1.00 3.01 1 CYS A N 6
ATOM 1227 C CA . CYS A 1 1 ? 11.344 5.625 -0.516 1.00 2.26 1 CYS A CA 6
ATOM 1228 C C . CYS A 1 1 ? 10.720 4.550 0.390 1.00 1.93 1 CYS A C 6
ATOM 1229 O O . CYS A 1 1 ? 11.314 4.224 1.418 1.00 2.54 1 CYS A O 6
ATOM 1250 N N . PHE A 1 3 ? 6.568 3.590 -0.561 1.00 0.78 3 PHE A N 6
ATOM 1251 C CA . PHE A 1 3 ? 5.370 2.761 -0.645 1.00 0.63 3 PHE A CA 6
ATOM 1252 C C . PHE A 1 3 ? 4.635 2.978 -1.971 1.00 0.53 3 PHE A C 6
ATOM 1253 O O . PHE A 1 3 ? 5.078 3.743 -2.831 1.00 0.82 3 PHE A O 6
ATOM 1282 N N . LEU A 1 5 ? 3.675 0.577 -4.700 1.00 0.40 5 LEU A N 6
ATOM 1283 C CA . LEU A 1 5 ? 3.747 -0.771 -5.252 1.00 0.48 5 LEU A CA 6
ATOM 1284 C C . LEU A 1 5 ? 5.031 -1.456 -4.784 1.00 0.42 5 LEU A C 6
ATOM 1285 O O . LEU A 1 5 ? 6.042 -1.442 -5.485 1.00 0.55 5 LEU A O 6
ATOM 1301 N N . PRO A 1 6 ? 5.031 -1.989 -3.551 1.00 0.41 6 PRO A N 6
ATOM 1302 C CA . PRO A 1 6 ? 6.213 -2.626 -2.957 1.00 0.53 6 PRO A CA 6
ATOM 1303 C C . PRO A 1 6 ? 6.545 -3.962 -3.625 1.00 0.67 6 PRO A C 6
ATOM 1304 O O . PRO A 1 6 ? 7.419 -4.030 -4.492 1.00 1.23 6 PRO A O 6
ATOM 1315 N N . GLY A 1 7 ? 5.839 -5.019 -3.239 1.00 1.05 7 GLY A N 6
ATOM 1316 C CA . GLY A 1 7 ? 6.076 -6.318 -3.835 1.00 1.26 7 GLY A CA 6
ATOM 1317 C C . GLY A 1 7 ? 6.014 -7.445 -2.827 1.00 1.61 7 GLY A C 6
ATOM 1318 O O . GLY A 1 7 ? 5.624 -8.564 -3.164 1.00 2.39 7 GLY A O 6
ATOM 1322 N N . GLY A 1 8 ? 6.367 -7.148 -1.586 1.00 1.37 8 GLY A N 6
ATOM 1323 C CA . GLY A 1 8 ? 6.329 -8.154 -0.546 1.00 1.70 8 GLY A CA 6
ATOM 1324 C C . GLY A 1 8 ? 6.481 -7.554 0.833 1.00 1.49 8 GLY A C 6
ATOM 1325 O O . GLY A 1 8 ? 7.155 -6.535 1.004 1.00 1.93 8 GLY A O 6
ATOM 1329 N N . GLY A 1 9 ? 5.818 -8.156 1.811 1.00 1.62 9 GLY A N 6
ATOM 1330 C CA . GLY A 1 9 ? 5.861 -7.651 3.169 1.00 1.59 9 GLY A CA 6
ATOM 1331 C C . GLY A 1 9 ? 4.597 -6.907 3.529 1.00 1.40 9 GLY A C 6
ATOM 1332 O O . GLY A 1 9 ? 3.574 -7.518 3.839 1.00 2.23 9 GLY A O 6
ATOM 1336 N N . GLY A 1 10 ? 4.636 -5.597 3.376 1.0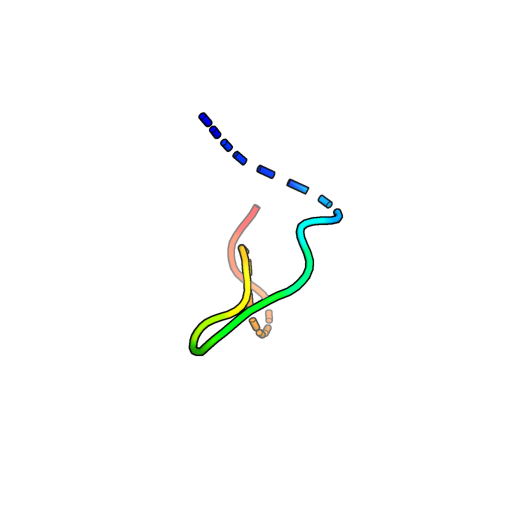0 0.89 10 GLY A N 6
ATOM 1337 C CA . GLY A 1 10 ? 3.460 -4.785 3.596 1.00 0.73 10 GLY A CA 6
ATOM 1338 C C . GLY A 1 10 ? 3.038 -4.090 2.325 1.00 0.57 10 GLY A C 6
ATOM 1339 O O . GLY A 1 10 ? 3.846 -3.941 1.406 1.00 0.53 10 GLY A O 6
ATOM 1343 N N . VAL A 1 11 ? 1.775 -3.711 2.233 1.00 0.53 11 VAL A N 6
ATOM 1344 C CA . VAL A 1 11 ? 1.275 -3.078 1.027 1.00 0.40 11 VAL A CA 6
ATOM 1345 C C . VAL A 1 11 ? 0.917 -1.621 1.298 1.00 0.34 11 VAL A C 6
ATOM 1346 O O . VAL A 1 11 ? 0.698 -1.227 2.441 1.00 0.43 11 VAL A O 6
ATOM 1359 N N . CYS A 1 12 ? 0.895 -0.839 0.230 1.00 0.25 12 CYS A N 6
ATOM 1360 C CA . CYS A 1 12 ? 0.585 0.576 0.266 1.00 0.23 12 CYS A CA 6
ATOM 1361 C C . CYS A 1 12 ? -0.860 0.814 0.707 1.00 0.16 12 CYS A C 6
ATOM 1362 O O . CYS A 1 12 ? -1.782 0.819 -0.114 1.00 0.17 12 CYS A O 6
ATOM 1381 N N . LEU A 1 14 ? -3.394 -1.100 1.455 1.00 0.15 14 LEU A N 6
ATOM 1382 C CA . LEU A 1 14 ? -3.718 -2.491 1.196 1.00 0.22 14 LEU A CA 6
ATOM 1383 C C . LEU A 1 14 ? -3.611 -2.734 -0.309 1.00 0.21 14 LEU A C 6
ATOM 1384 O O . LEU A 1 14 ? -3.550 -3.866 -0.783 1.00 0.38 14 LEU A O 6
ATOM 1420 N N . GLU A 1 17 ? -7.206 0.626 -0.906 1.00 0.22 17 GLU A N 6
ATOM 1421 C CA . GLU A 1 17 ? -8.055 1.019 0.212 1.00 0.27 17 GLU A CA 6
ATOM 1422 C C . GLU A 1 17 ? -7.414 2.187 0.952 1.00 0.22 17 GLU A C 6
ATOM 1423 O O . GLU A 1 17 ? -8.103 3.076 1.448 1.00 0.34 17 GLU A O 6
ATOM 1435 N N . CYS A 1 18 ? -6.092 2.265 0.860 1.00 0.15 18 CYS A N 6
ATOM 1436 C CA . CYS A 1 18 ? -5.360 3.415 1.371 1.00 0.14 18 CYS A CA 6
ATOM 1437 C C . CYS A 1 18 ? -5.049 4.373 0.231 1.00 0.13 18 CYS A C 6
ATOM 1438 O O . CYS A 1 18 ? -5.906 5.146 -0.194 1.00 0.23 18 CYS A O 6
ATOM 1445 N N . ILE A 1 19 ? -3.832 4.289 -0.291 1.00 0.15 19 ILE A N 6
ATOM 1446 C CA . ILE A 1 19 ? -3.422 5.149 -1.382 1.00 0.19 19 ILE A CA 6
ATOM 1447 C C . ILE A 1 19 ? -3.863 4.569 -2.727 1.00 0.24 19 ILE A C 6
ATOM 1448 O O . ILE A 1 19 ? -4.828 5.041 -3.329 1.00 0.48 19 ILE A O 6
ATOM 1471 N N . CYS A 1 1 ? 9.850 0.826 1.025 1.00 3.01 1 CYS A N 7
ATOM 1472 C CA . CYS A 1 1 ? 9.518 2.251 0.835 1.00 2.26 1 CYS A CA 7
ATOM 1473 C C . CYS A 1 1 ? 10.292 2.848 -0.335 1.00 1.93 1 CYS A C 7
ATOM 1474 O O . CYS A 1 1 ? 11.406 2.412 -0.628 1.00 2.54 1 CYS A O 7
ATOM 1495 N N . PHE A 1 3 ? 6.078 3.486 -0.523 1.00 0.78 3 PHE A N 7
ATOM 1496 C CA . PHE A 1 3 ? 4.992 2.541 -0.707 1.00 0.63 3 PHE A CA 7
ATOM 1497 C C . PHE A 1 3 ? 4.353 2.690 -2.088 1.00 0.53 3 PHE A C 7
ATOM 1498 O O . PHE A 1 3 ? 4.899 3.348 -2.974 1.00 0.82 3 PHE A O 7
ATOM 1527 N N . LEU A 1 5 ? 3.316 0.183 -4.864 1.00 0.40 5 LEU A N 7
ATOM 1528 C CA . LEU A 1 5 ? 3.469 -1.227 -5.186 1.00 0.48 5 LEU A CA 7
ATOM 1529 C C . LEU A 1 5 ? 4.898 -1.659 -4.876 1.00 0.42 5 LEU A C 7
ATOM 1530 O O . LEU A 1 5 ? 5.794 -1.556 -5.715 1.00 0.55 5 LEU A O 7
ATOM 1546 N N . PRO A 1 6 ? 5.154 -2.003 -3.605 1.00 0.41 6 PRO A N 7
ATOM 1547 C CA . PRO A 1 6 ? 6.481 -2.322 -3.118 1.00 0.53 6 PRO A CA 7
ATOM 1548 C C . PRO A 1 6 ? 6.734 -3.820 -3.023 1.00 0.67 6 PRO A C 7
ATOM 1549 O O . PRO A 1 6 ? 5.801 -4.626 -3.036 1.00 1.23 6 PRO A O 7
ATOM 1560 N N . GLY A 1 7 ? 8.002 -4.186 -2.920 1.00 1.05 7 GLY A N 7
ATOM 1561 C CA . GLY A 1 7 ? 8.367 -5.581 -2.800 1.00 1.26 7 GLY A CA 7
ATOM 1562 C C . GLY A 1 7 ? 9.011 -5.879 -1.463 1.00 1.61 7 GLY A C 7
ATOM 1563 O O . GLY A 1 7 ? 9.904 -6.724 -1.364 1.00 2.39 7 GLY A O 7
ATOM 1567 N N . GLY A 1 8 ? 8.600 -5.140 -0.441 1.00 1.37 8 GLY A N 7
ATOM 1568 C CA . GLY A 1 8 ? 9.170 -5.307 0.880 1.00 1.70 8 GLY A CA 7
ATOM 1569 C C . GLY A 1 8 ? 8.627 -4.297 1.865 1.00 1.49 8 GLY A C 7
ATOM 1570 O O . GLY A 1 8 ? 8.113 -3.248 1.467 1.00 1.93 8 GLY A O 7
ATOM 1574 N N . GLY A 1 9 ? 8.745 -4.606 3.148 1.00 1.62 9 GLY A N 7
ATOM 1575 C CA . GLY A 1 9 ? 8.276 -3.707 4.182 1.00 1.59 9 GLY A CA 7
ATOM 1576 C C . GLY A 1 9 ? 6.798 -3.867 4.473 1.00 1.40 9 GLY A C 7
ATOM 1577 O O . GLY A 1 9 ? 6.386 -4.833 5.120 1.00 2.23 9 GLY A O 7
ATOM 1581 N N . GLY A 1 10 ? 5.999 -2.937 3.975 1.00 0.89 10 GLY A N 7
ATOM 1582 C CA . GLY A 1 10 ? 4.566 -3.005 4.161 1.00 0.73 10 GLY A CA 7
ATOM 1583 C C . GLY A 1 10 ? 3.830 -2.786 2.863 1.00 0.57 10 GLY A C 7
ATOM 1584 O O . GLY A 1 10 ? 4.424 -2.893 1.788 1.00 0.53 10 GLY A O 7
ATOM 1588 N N . VAL A 1 11 ? 2.550 -2.448 2.943 1.00 0.53 11 VAL A N 7
ATOM 1589 C CA . VAL A 1 11 ? 1.770 -2.195 1.743 1.00 0.40 11 VAL A CA 7
ATOM 1590 C C . VAL A 1 11 ? 1.257 -0.763 1.720 1.00 0.34 11 VAL A C 7
ATOM 1591 O O . VAL A 1 11 ? 1.205 -0.085 2.750 1.00 0.43 11 VAL A O 7
ATOM 1604 N N . CYS A 1 12 ? 0.879 -0.321 0.531 1.00 0.25 12 CYS A N 7
ATOM 1605 C CA . CYS A 1 12 ? 0.353 1.002 0.290 1.00 0.23 12 CYS A CA 7
ATOM 1606 C C . CYS A 1 12 ? -1.099 1.089 0.753 1.00 0.16 12 CYS A C 7
ATOM 1607 O O . CYS A 1 12 ? -2.028 1.097 -0.061 1.00 0.17 12 CYS A O 7
ATOM 1626 N N . LEU A 1 14 ? -3.308 -1.274 1.301 1.00 0.15 14 LEU A N 7
ATOM 1627 C CA . LEU A 1 14 ? -3.411 -2.681 0.955 1.00 0.22 14 LEU A CA 7
ATOM 1628 C C . LEU A 1 14 ? -3.261 -2.804 -0.561 1.00 0.21 14 LEU A C 7
ATOM 1629 O O . LEU A 1 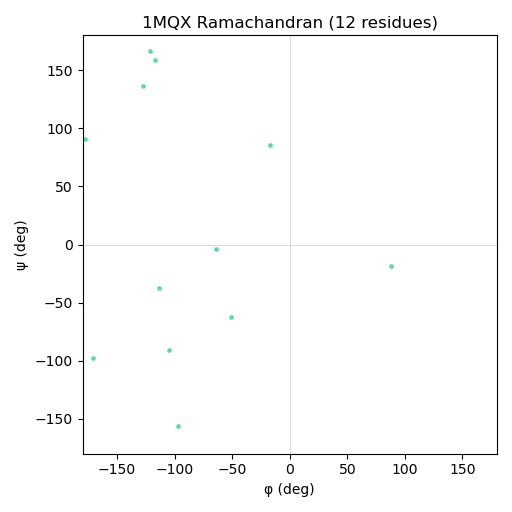14 ? -2.647 -3.734 -1.077 1.00 0.38 14 LEU A O 7
ATOM 1665 N N . GLU A 1 17 ? -7.102 0.709 -0.944 1.00 0.22 17 GLU A N 7
ATOM 1666 C CA . GLU A 1 17 ? -8.002 1.020 0.156 1.00 0.27 17 GLU A CA 7
ATOM 1667 C C . GLU A 1 17 ? -7.442 2.192 0.956 1.00 0.22 17 GLU A C 7
ATOM 1668 O O . GLU A 1 17 ? -8.186 3.034 1.466 1.00 0.34 17 GLU A O 7
ATOM 1680 N N . CYS A 1 18 ? -6.122 2.310 0.935 1.00 0.15 18 CYS A N 7
ATOM 1681 C CA . CYS A 1 18 ? -5.441 3.443 1.543 1.00 0.14 18 CYS A CA 7
ATOM 1682 C C . CYS A 1 18 ? -5.026 4.420 0.459 1.00 0.13 18 CYS A C 7
ATOM 1683 O O . CYS A 1 18 ? -5.752 5.361 0.141 1.00 0.23 18 CYS A O 7
ATOM 1690 N N . ILE A 1 19 ? -3.864 4.160 -0.134 1.00 0.15 19 ILE A N 7
ATOM 1691 C CA . ILE A 1 19 ? -3.354 5.009 -1.193 1.00 0.19 19 ILE A CA 7
ATOM 1692 C C . ILE A 1 19 ? -3.706 4.437 -2.570 1.00 0.24 19 ILE A C 7
ATOM 1693 O O . ILE A 1 19 ? -4.671 4.872 -3.199 1.00 0.48 19 ILE A O 7
ATOM 1716 N N . CYS A 1 1 ? 12.566 5.760 -1.319 1.00 3.01 1 CYS A N 8
ATOM 1717 C CA . CYS A 1 1 ? 11.116 5.663 -1.051 1.00 2.26 1 CYS A CA 8
ATOM 1718 C C . CYS A 1 1 ? 10.777 4.227 -0.613 1.00 1.93 1 CYS A C 8
ATOM 1719 O O . CYS A 1 1 ? 11.640 3.556 -0.045 1.00 2.54 1 CYS A O 8
ATOM 1740 N N . PHE A 1 3 ? 6.474 3.366 -0.843 1.00 0.78 3 PHE A N 8
ATOM 1741 C CA . PHE A 1 3 ? 5.309 2.497 -0.954 1.00 0.63 3 PHE A CA 8
ATOM 1742 C C . PHE A 1 3 ? 4.327 3.010 -2.006 1.00 0.53 3 PHE A C 8
ATOM 1743 O O . PHE A 1 3 ? 4.444 4.135 -2.494 1.00 0.82 3 PHE A O 8
ATOM 1772 N N . LEU A 1 5 ? 3.037 0.695 -4.975 1.00 0.40 5 LEU A N 8
ATOM 1773 C CA . LEU A 1 5 ? 2.968 -0.635 -5.560 1.00 0.48 5 LEU A CA 8
ATOM 1774 C C . LEU A 1 5 ? 4.220 -1.416 -5.169 1.00 0.42 5 LEU A C 8
ATOM 1775 O O . LEU A 1 5 ? 5.256 -1.334 -5.835 1.00 0.55 5 LEU A O 8
ATOM 1791 N N . PRO A 1 6 ? 4.196 -2.039 -3.982 1.00 0.41 6 PRO A N 8
ATOM 1792 C CA . PRO A 1 6 ? 5.359 -2.679 -3.399 1.00 0.53 6 PRO A CA 8
ATOM 1793 C C . PRO A 1 6 ? 5.328 -4.201 -3.512 1.00 0.67 6 PRO A C 8
ATOM 1794 O O . PRO A 1 6 ? 4.676 -4.760 -4.398 1.00 1.23 6 PRO A O 8
ATOM 1805 N N . G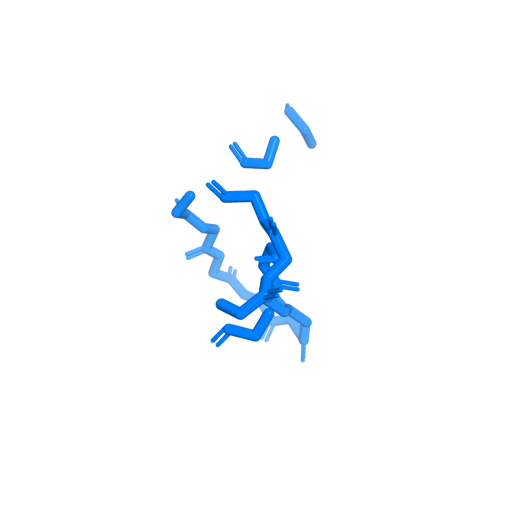LY A 1 7 ? 6.037 -4.862 -2.609 1.00 1.05 7 GLY A N 8
ATOM 1806 C CA . GLY A 1 7 ? 6.099 -6.303 -2.620 1.00 1.26 7 GLY A CA 8
ATOM 1807 C C . GLY A 1 7 ? 6.802 -6.839 -1.396 1.00 1.61 7 GLY A C 8
ATOM 1808 O O . GLY A 1 7 ? 8.027 -6.960 -1.377 1.00 2.39 7 GLY A O 8
ATOM 1812 N N . GLY A 1 8 ? 6.035 -7.077 -0.344 1.00 1.37 8 GLY A N 8
ATOM 1813 C CA . GLY A 1 8 ? 6.602 -7.547 0.899 1.00 1.70 8 GLY A CA 8
ATOM 1814 C C . GLY A 1 8 ? 5.540 -7.845 1.936 1.00 1.49 8 GLY A C 8
ATOM 1815 O O . GLY A 1 8 ? 4.388 -8.123 1.590 1.00 1.93 8 GLY A O 8
ATOM 1819 N N . GLY A 1 9 ? 5.922 -7.784 3.208 1.00 1.62 9 GLY A N 8
ATOM 1820 C CA . GLY A 1 9 ? 4.993 -8.072 4.286 1.00 1.59 9 GLY A CA 8
ATOM 1821 C C . GLY A 1 9 ? 3.902 -7.026 4.413 1.00 1.40 9 GLY A C 8
ATOM 1822 O O . GLY A 1 9 ? 2.774 -7.338 4.805 1.00 2.23 9 GLY A O 8
ATOM 1826 N N . GLY A 1 10 ? 4.233 -5.789 4.075 1.00 0.89 10 GLY A N 8
ATOM 1827 C CA . GLY A 1 10 ? 3.266 -4.717 4.163 1.00 0.73 10 GLY A CA 8
ATOM 1828 C C . GLY A 1 10 ? 2.966 -4.119 2.809 1.00 0.57 10 GLY A C 8
ATOM 1829 O O . GLY A 1 10 ? 3.811 -4.148 1.909 1.00 0.53 10 GLY A O 8
ATOM 1833 N N . VAL A 1 11 ? 1.760 -3.600 2.650 1.00 0.53 11 VAL A N 8
ATOM 1834 C CA . VAL A 1 11 ? 1.354 -2.993 1.395 1.00 0.40 11 VAL A CA 8
ATOM 1835 C C . VAL A 1 11 ? 0.968 -1.534 1.620 1.00 0.34 11 VAL A C 8
ATOM 1836 O O . VAL A 1 11 ? 0.683 -1.124 2.744 1.00 0.43 11 VAL A O 8
ATOM 1849 N N . CYS A 1 12 ? 0.979 -0.766 0.541 1.00 0.25 12 CYS A N 8
ATOM 1850 C CA . CYS A 1 12 ? 0.624 0.643 0.552 1.00 0.23 12 CYS A CA 8
ATOM 1851 C C . CYS A 1 12 ? -0.855 0.834 0.898 1.00 0.16 12 CYS A C 8
ATOM 1852 O O . CYS A 1 12 ? -1.716 0.861 0.014 1.00 0.17 12 CYS A O 8
ATOM 1871 N N . LEU A 1 14 ? -3.435 -1.174 1.452 1.00 0.15 14 LEU A N 8
ATOM 1872 C CA . LEU A 1 14 ? -3.784 -2.562 1.179 1.00 0.22 14 LEU A CA 8
ATOM 1873 C C . LEU A 1 14 ? -3.577 -2.813 -0.309 1.00 0.21 14 LEU A C 8
ATOM 1874 O O . LEU A 1 14 ? -3.353 -3.935 -0.762 1.00 0.38 14 LEU A O 8
ATOM 1910 N N . GLU A 1 17 ? -6.949 0.684 -1.028 1.00 0.22 17 GLU A N 8
ATOM 1911 C CA . GLU A 1 17 ? -7.840 0.941 0.093 1.00 0.27 17 GLU A CA 8
ATOM 1912 C C . GLU A 1 17 ? -7.274 2.085 0.931 1.00 0.22 17 GLU A C 8
ATOM 1913 O O . GLU A 1 17 ? -7.982 2.716 1.712 1.00 0.34 17 GLU A O 8
ATOM 1925 N N . CYS A 1 18 ? -6.007 2.400 0.686 1.00 0.15 18 CYS A N 8
ATOM 1926 C CA . CYS A 1 18 ? -5.347 3.519 1.344 1.00 0.14 18 CYS A CA 8
ATOM 1927 C C . CYS A 1 18 ? -4.930 4.545 0.310 1.00 0.13 18 CYS A C 8
ATOM 1928 O O . CYS A 1 18 ? -5.634 5.528 0.071 1.00 0.23 18 CYS A O 8
ATOM 1935 N N . ILE A 1 19 ? -3.779 4.313 -0.308 1.00 0.15 19 ILE A N 8
ATOM 1936 C CA . ILE A 1 19 ? -3.279 5.240 -1.301 1.00 0.19 19 ILE A CA 8
ATOM 1937 C C . ILE A 1 19 ? -3.515 4.723 -2.727 1.00 0.24 19 ILE A C 8
ATOM 1938 O O . ILE A 1 19 ? -4.076 5.431 -3.568 1.00 0.48 19 ILE A O 8
ATOM 1961 N N . CYS A 1 1 ? 10.921 7.494 1.169 1.00 3.01 1 CYS A N 9
ATOM 1962 C CA . CYS A 1 1 ? 9.748 7.146 0.343 1.00 2.26 1 CYS A CA 9
ATOM 1963 C C . CYS A 1 1 ? 8.829 6.214 1.147 1.00 1.93 1 CYS A C 9
ATOM 1964 O O . CYS A 1 1 ? 8.803 6.318 2.371 1.00 2.54 1 CYS A O 9
ATOM 1985 N N . PHE A 1 3 ? 5.995 3.908 -0.645 1.00 0.78 3 PHE A N 9
ATOM 1986 C CA . PHE A 1 3 ? 5.033 2.838 -0.865 1.00 0.63 3 PHE A CA 9
ATOM 1987 C C . PHE A 1 3 ? 4.279 3.015 -2.184 1.00 0.53 3 PHE A C 9
ATOM 1988 O O . PHE A 1 3 ? 4.614 3.875 -3.005 1.00 0.82 3 PHE A O 9
ATOM 2017 N N . LEU A 1 5 ? 3.421 0.400 -4.855 1.00 0.40 5 LEU A N 9
ATOM 2018 C CA . LEU A 1 5 ? 3.557 -0.972 -5.322 1.00 0.48 5 LEU A CA 9
ATOM 2019 C C . LEU A 1 5 ? 4.808 -1.593 -4.712 1.00 0.42 5 LEU A C 9
ATOM 2020 O O . LEU A 1 5 ? 5.918 -1.389 -5.206 1.00 0.55 5 LEU A O 9
ATOM 2036 N N . PRO A 1 6 ? 4.665 -2.252 -3.557 1.00 0.41 6 PRO A N 9
ATOM 2037 C CA . PRO A 1 6 ? 5.785 -2.810 -2.821 1.00 0.53 6 PRO A CA 9
ATOM 2038 C C . PRO A 1 6 ? 5.978 -4.297 -3.096 1.00 0.67 6 PRO A C 9
ATOM 2039 O O . PRO A 1 6 ? 5.527 -4.816 -4.118 1.00 1.23 6 PRO A O 9
ATOM 2050 N N . GLY A 1 7 ? 6.653 -4.972 -2.181 1.00 1.05 7 GLY A N 9
ATOM 2051 C CA . GLY A 1 7 ? 6.903 -6.390 -2.323 1.00 1.26 7 GLY A CA 9
ATOM 2052 C C . GLY A 1 7 ? 7.632 -6.944 -1.119 1.00 1.61 7 GLY A C 9
ATOM 2053 O O . GLY A 1 7 ? 8.592 -7.704 -1.257 1.00 2.39 7 GLY A O 9
ATOM 2057 N N . GLY A 1 8 ? 7.215 -6.511 0.061 1.00 1.37 8 GLY A N 9
ATOM 2058 C CA . GLY A 1 8 ? 7.862 -6.943 1.278 1.00 1.70 8 GLY A CA 9
ATOM 2059 C C . GLY A 1 8 ? 6.888 -7.550 2.259 1.00 1.49 8 GLY A C 9
ATOM 2060 O O . GLY A 1 8 ? 6.398 -8.659 2.047 1.00 1.93 8 GLY A O 9
ATOM 2064 N N . GLY A 1 9 ? 6.582 -6.814 3.316 1.00 1.62 9 GLY A N 9
ATOM 2065 C CA . GLY A 1 9 ? 5.652 -7.301 4.315 1.00 1.59 9 GLY A CA 9
ATOM 2066 C C . GLY A 1 9 ? 4.433 -6.417 4.439 1.00 1.40 9 GLY A C 9
ATOM 2067 O O . GLY A 1 9 ? 3.331 -6.898 4.705 1.00 2.23 9 GLY A O 9
ATOM 2071 N N . GLY A 1 10 ? 4.620 -5.131 4.201 1.00 0.89 10 GLY A N 9
ATOM 2072 C CA . GLY A 1 10 ? 3.523 -4.195 4.262 1.00 0.73 10 GLY A CA 9
ATOM 2073 C C . GLY A 1 10 ? 3.155 -3.678 2.891 1.00 0.57 10 GLY A C 9
ATOM 2074 O O . GLY A 1 10 ? 3.991 -3.651 1.985 1.00 0.53 10 GLY A O 9
ATOM 2078 N N . VAL A 1 11 ? 1.903 -3.291 2.723 1.00 0.53 11 VAL A N 9
ATOM 2079 C CA . VAL A 1 11 ? 1.431 -2.801 1.441 1.00 0.40 11 VAL A CA 9
ATOM 2080 C C . VAL A 1 11 ? 1.024 -1.335 1.556 1.00 0.34 11 VAL A C 9
ATOM 2081 O O . VAL A 1 11 ? 0.928 -0.790 2.658 1.00 0.43 11 VAL A O 9
ATOM 2094 N N . CYS A 1 12 ? 0.847 -0.699 0.409 1.00 0.25 12 CYS A N 9
ATOM 2095 C CA . CYS A 1 12 ? 0.479 0.697 0.311 1.00 0.23 12 CYS A CA 9
ATOM 2096 C C . CYS A 1 12 ? -0.957 0.916 0.788 1.00 0.16 12 CYS A C 9
ATOM 2097 O O . CYS A 1 12 ? -1.890 0.974 -0.017 1.00 0.17 12 CYS A O 9
ATOM 2116 N N . LEU A 1 14 ? -3.420 -1.067 1.436 1.00 0.15 14 LEU A N 9
ATOM 2117 C CA . LEU A 1 14 ? -3.755 -2.446 1.139 1.00 0.22 14 LEU A CA 9
ATOM 2118 C C . LEU A 1 14 ? -3.538 -2.683 -0.353 1.00 0.21 14 LEU A C 9
ATOM 2119 O O . LEU A 1 14 ? -3.334 -3.806 -0.806 1.00 0.38 14 LEU A O 9
ATOM 2155 N N . GLU A 1 17 ? -7.074 0.620 -1.018 1.00 0.22 17 GLU A N 9
ATOM 2156 C CA . GLU A 1 17 ? -7.964 0.965 0.081 1.00 0.27 17 GLU A CA 9
ATOM 2157 C C . GLU A 1 17 ? -7.397 2.174 0.811 1.00 0.22 17 GLU A C 9
ATOM 2158 O O . GLU A 1 17 ? -8.114 3.137 1.074 1.00 0.34 17 GLU A O 9
ATOM 2170 N N . CYS A 1 18 ? -6.078 2.200 0.943 1.00 0.15 18 CYS A N 9
ATOM 2171 C CA . CYS A 1 18 ? -5.390 3.367 1.474 1.00 0.14 18 CYS A CA 9
ATOM 2172 C C . CYS A 1 18 ? -5.048 4.320 0.343 1.00 0.13 18 CYS A C 9
ATOM 2173 O O . CYS A 1 18 ? -5.909 5.049 -0.150 1.00 0.23 18 CYS A O 9
ATOM 2180 N N . ILE A 1 19 ? -3.801 4.261 -0.114 1.00 0.15 19 ILE A N 9
ATOM 2181 C CA . ILE A 1 19 ? -3.368 5.102 -1.208 1.00 0.19 19 ILE A CA 9
ATOM 2182 C C . ILE A 1 19 ? -3.805 4.499 -2.547 1.00 0.24 19 ILE A C 9
ATOM 2183 O O . ILE A 1 19 ? -4.847 4.867 -3.091 1.00 0.48 19 ILE A O 9
ATOM 2206 N N . CYS A 1 1 ? 10.770 2.907 -1.210 1.00 3.01 1 CYS A N 10
ATOM 2207 C CA . CYS A 1 1 ? 10.049 4.164 -1.487 1.00 2.26 1 CYS A CA 10
ATOM 2208 C C . CYS A 1 1 ? 10.483 4.766 -2.817 1.00 1.93 1 CYS A C 10
ATOM 2209 O O . CYS A 1 1 ? 11.632 4.591 -3.234 1.00 2.54 1 CYS A O 10
ATOM 2230 N N . PHE A 1 3 ? 6.427 4.259 -2.124 1.00 0.78 3 PHE A N 10
ATOM 2231 C CA . PHE A 1 3 ? 5.589 3.073 -1.994 1.00 0.63 3 PHE A CA 10
ATOM 2232 C C . PHE A 1 3 ? 4.489 3.065 -3.057 1.00 0.53 3 PHE A C 10
ATOM 2233 O O . PHE A 1 3 ? 4.610 3.718 -4.093 1.00 0.82 3 PHE A O 10
ATOM 2262 N N . LEU A 1 5 ? 2.860 0.342 -5.004 1.00 0.40 5 LEU A N 10
ATOM 2263 C CA . LEU A 1 5 ? 2.875 -1.082 -5.297 1.00 0.48 5 LEU A CA 10
ATOM 2264 C C . LEU A 1 5 ? 4.280 -1.636 -5.058 1.00 0.42 5 LEU A C 10
ATOM 2265 O O . LEU A 1 5 ? 5.092 -1.722 -5.978 1.00 0.55 5 LEU A O 10
ATOM 2281 N N . PRO A 1 6 ? 4.615 -1.918 -3.785 1.00 0.41 6 PRO A N 10
ATOM 2282 C CA . PRO A 1 6 ? 5.943 -2.391 -3.390 1.00 0.53 6 PRO A CA 10
ATOM 2283 C C . PRO A 1 6 ? 6.143 -3.876 -3.699 1.00 0.67 6 PRO A C 10
ATOM 2284 O O . PRO A 1 6 ? 6.736 -4.232 -4.720 1.00 1.23 6 PRO A O 10
ATOM 2295 N N . GLY A 1 7 ? 5.633 -4.734 -2.822 1.00 1.05 7 GLY A N 10
ATOM 2296 C CA . GLY A 1 7 ? 5.759 -6.164 -3.024 1.00 1.26 7 GLY A CA 10
ATOM 2297 C C . GLY A 1 7 ? 6.482 -6.844 -1.881 1.00 1.61 7 GLY A C 10
ATOM 2298 O O . GLY A 1 7 ? 7.201 -7.821 -2.086 1.00 2.39 7 GLY A O 10
ATOM 2302 N N . GLY A 1 8 ? 6.288 -6.333 -0.674 1.00 1.37 8 GLY A N 10
ATOM 2303 C CA . GLY A 1 8 ? 6.915 -6.926 0.488 1.00 1.70 8 GLY A CA 10
ATOM 2304 C C . GLY A 1 8 ? 5.959 -7.044 1.658 1.00 1.49 8 GLY A C 10
ATOM 2305 O O . GLY A 1 8 ? 4.741 -6.925 1.488 1.00 1.93 8 GLY A O 10
ATOM 2309 N N . GLY A 1 9 ? 6.512 -7.238 2.849 1.00 1.62 9 GLY A N 10
ATOM 2310 C CA . GLY A 1 9 ? 5.701 -7.323 4.049 1.00 1.59 9 GLY A CA 10
ATOM 2311 C C . GLY A 1 9 ? 5.195 -5.963 4.495 1.00 1.40 9 GLY A C 10
ATOM 2312 O O . GLY A 1 9 ? 5.886 -5.245 5.222 1.00 2.23 9 GLY A O 10
ATOM 2316 N N . GLY A 1 10 ? 4.026 -5.583 4.005 1.00 0.89 10 GLY A N 10
ATOM 2317 C CA . GLY A 1 10 ? 3.494 -4.266 4.288 1.00 0.73 10 GLY A CA 10
ATOM 2318 C C . GLY A 1 10 ? 3.149 -3.531 3.014 1.00 0.57 10 GLY A C 10
ATOM 2319 O O . GLY A 1 10 ? 4.034 -3.196 2.222 1.00 0.53 10 GLY A O 10
ATOM 2323 N N . VAL A 1 11 ? 1.862 -3.399 2.743 1.00 0.53 11 VAL A N 10
ATOM 2324 C CA . VAL A 1 11 ? 1.411 -2.825 1.487 1.00 0.40 11 VAL A CA 10
ATOM 2325 C C . VAL A 1 11 ? 0.999 -1.368 1.672 1.00 0.34 11 VAL A C 10
ATOM 2326 O O . VAL A 1 11 ? 0.777 -0.908 2.793 1.00 0.43 11 VAL A O 10
ATOM 2339 N N . CYS A 1 12 ? 0.928 -0.661 0.555 1.00 0.25 12 CYS A N 10
ATOM 2340 C CA . CYS A 1 12 ? 0.546 0.741 0.500 1.00 0.23 12 CYS A CA 10
ATOM 2341 C C . CYS A 1 12 ? -0.927 0.920 0.874 1.00 0.16 12 CYS A C 10
ATOM 2342 O O . CYS A 1 12 ? -1.807 0.957 0.009 1.00 0.17 12 CYS A O 10
ATOM 2361 N N . LEU A 1 14 ? -3.413 -1.133 1.408 1.00 0.15 14 LEU A N 10
ATOM 2362 C CA . LEU A 1 14 ? -3.705 -2.525 1.121 1.00 0.22 14 LEU A CA 10
ATOM 2363 C C . LEU A 1 14 ? -3.459 -2.767 -0.367 1.00 0.21 14 LEU A C 10
ATOM 2364 O O . LEU A 1 14 ? -3.182 -3.882 -0.801 1.00 0.38 14 LEU A O 10
ATOM 2400 N N . GLU A 1 17 ? -7.070 0.717 -1.077 1.00 0.22 17 GLU A N 10
ATOM 2401 C CA . GLU A 1 17 ? -8.044 1.107 -0.065 1.00 0.27 17 GLU A CA 10
ATOM 2402 C C . GLU A 1 17 ? -7.490 2.271 0.753 1.00 0.22 17 GLU A C 10
ATOM 2403 O O . GLU A 1 17 ? -8.199 3.229 1.044 1.00 0.34 17 GLU A O 10
ATOM 2415 N N . CYS A 1 18 ? -6.177 2.280 0.941 1.00 0.15 18 CYS A N 10
ATOM 2416 C CA . CYS A 1 18 ? -5.513 3.430 1.539 1.00 0.14 18 CYS A CA 10
ATOM 2417 C C . CYS A 1 18 ? -5.110 4.405 0.451 1.00 0.13 18 CYS A C 10
ATOM 2418 O O . CYS A 1 18 ? -5.804 5.383 0.182 1.00 0.23 18 CYS A O 10
ATOM 2425 N N . ILE A 1 19 ? -3.955 4.143 -0.145 1.00 0.15 19 ILE A N 10
ATOM 2426 C CA . ILE A 1 19 ? -3.403 5.028 -1.146 1.00 0.19 19 ILE A CA 10
ATOM 2427 C C . ILE A 1 19 ? -3.606 4.463 -2.555 1.00 0.24 19 ILE A C 10
ATOM 2428 O O . ILE A 1 19 ? -4.420 4.977 -3.322 1.00 0.48 19 ILE A O 10
ATOM 2451 N N . CYS A 1 1 ? 10.290 6.262 -1.539 1.00 3.01 1 CYS A N 11
ATOM 2452 C CA . CYS A 1 1 ? 11.263 5.659 -0.600 1.00 2.26 1 CYS A CA 11
ATOM 2453 C C . CYS A 1 1 ? 11.186 4.126 -0.602 1.00 1.93 1 CYS A C 11
ATOM 2454 O O . CYS A 1 1 ? 12.216 3.466 -0.727 1.00 2.54 1 CYS A O 11
ATOM 2475 N N . PHE A 1 3 ? 6.396 3.602 -0.085 1.00 0.78 3 PHE A N 11
ATOM 2476 C CA . PHE A 1 3 ? 5.212 2.787 -0.307 1.00 0.63 3 PHE A CA 11
ATOM 2477 C C . PHE A 1 3 ? 4.534 3.156 -1.622 1.00 0.53 3 PHE A C 11
ATOM 2478 O O . PHE A 1 3 ? 4.866 4.170 -2.243 1.00 0.82 3 PHE A O 11
ATOM 2507 N N . LEU A 1 5 ? 3.607 0.862 -4.770 1.00 0.40 5 LEU A N 11
ATOM 2508 C CA . LEU A 1 5 ? 3.544 -0.403 -5.483 1.00 0.48 5 LEU A CA 11
ATOM 2509 C C . LEU A 1 5 ? 4.697 -1.302 -5.050 1.00 0.42 5 LEU A C 11
ATOM 2510 O O . LEU A 1 5 ? 5.758 -1.311 -5.676 1.00 0.55 5 LEU A O 11
ATOM 2526 N N . PRO A 1 6 ? 4.532 -2.007 -3.921 1.00 0.41 6 PRO A N 11
ATOM 2527 C CA . PRO A 1 6 ? 5.575 -2.861 -3.354 1.00 0.53 6 PRO A CA 11
ATOM 2528 C C . PRO A 1 6 ? 5.812 -4.114 -4.191 1.00 0.67 6 PRO A C 11
ATOM 2529 O O . PRO A 1 6 ? 6.846 -4.250 -4.843 1.00 1.23 6 PRO A O 11
ATOM 2540 N N . GLY A 1 7 ? 4.878 -5.054 -4.122 1.00 1.05 7 GLY A N 11
ATOM 2541 C CA . GLY A 1 7 ? 5.030 -6.305 -4.835 1.00 1.26 7 GLY A CA 11
ATOM 2542 C C . GLY A 1 7 ? 5.041 -7.483 -3.889 1.00 1.61 7 GLY A C 11
ATOM 2543 O O . GLY A 1 7 ? 4.700 -8.602 -4.269 1.00 2.39 7 GLY A O 11
ATOM 2547 N N . GLY A 1 8 ? 5.413 -7.215 -2.647 1.00 1.37 8 GLY A N 11
ATOM 2548 C CA . GLY A 1 8 ? 5.462 -8.245 -1.633 1.00 1.70 8 GLY A CA 11
ATOM 2549 C C . GLY A 1 8 ? 5.719 -7.652 -0.265 1.00 1.49 8 GLY A C 11
ATOM 2550 O O . GLY A 1 8 ? 6.244 -6.540 -0.162 1.00 1.93 8 GLY A O 11
ATOM 2554 N N . GLY A 1 9 ? 5.268 -8.339 0.774 1.00 1.62 9 GLY A N 11
ATOM 2555 C CA . GLY A 1 9 ? 5.374 -7.802 2.116 1.00 1.59 9 GLY A CA 11
ATOM 2556 C C . GLY A 1 9 ? 4.270 -6.809 2.403 1.00 1.40 9 GLY A C 11
ATOM 2557 O O . GLY A 1 9 ? 3.157 -6.953 1.892 1.00 2.23 9 GLY A O 11
ATOM 2561 N N . GLY A 1 10 ? 4.590 -5.773 3.171 1.00 0.89 10 GLY A N 11
ATOM 2562 C CA . GLY A 1 10 ? 3.623 -4.728 3.450 1.00 0.73 10 GLY A CA 11
ATOM 2563 C C . GLY A 1 10 ? 3.211 -3.992 2.192 1.00 0.57 10 GLY A C 11
ATOM 2564 O O . GLY A 1 10 ? 4.006 -3.857 1.262 1.00 0.53 10 GLY A O 11
ATOM 2568 N N . VAL A 1 11 ? 1.963 -3.558 2.131 1.00 0.53 11 VAL A N 11
ATOM 2569 C CA . VAL A 1 11 ? 1.459 -2.898 0.937 1.00 0.40 11 VAL A CA 11
ATOM 2570 C C . VAL A 1 11 ? 1.118 -1.442 1.231 1.00 0.34 11 VAL A C 11
ATOM 2571 O O . VAL A 1 11 ? 1.051 -1.028 2.390 1.00 0.43 11 VAL A O 11
ATOM 2584 N N . CYS A 1 12 ? 0.925 -0.672 0.172 1.00 0.25 12 CYS A N 11
ATOM 2585 C CA . CYS A 1 12 ? 0.588 0.732 0.256 1.00 0.23 12 CYS A CA 11
ATOM 2586 C C . CYS A 1 12 ? -0.854 0.909 0.731 1.00 0.16 12 CYS A C 11
ATOM 2587 O O . CYS A 1 12 ? -1.780 1.060 -0.070 1.00 0.17 12 CYS A O 11
ATOM 2606 N N . LEU A 1 14 ? -3.351 -1.315 1.521 1.00 0.15 14 LEU A N 11
ATOM 2607 C CA . LEU A 1 14 ? -3.630 -2.720 1.273 1.00 0.22 14 LEU A CA 11
ATOM 2608 C C . LEU A 1 14 ? -3.592 -2.940 -0.235 1.00 0.21 14 LEU A C 11
ATOM 2609 O O . LEU A 1 14 ? -3.279 -4.019 -0.728 1.00 0.38 14 LEU A O 11
ATOM 2645 N N . GLU A 1 17 ? -7.355 0.849 -0.988 1.00 0.22 17 GLU A N 11
ATOM 2646 C CA . GLU A 1 17 ? -8.204 1.410 0.053 1.00 0.27 17 GLU A CA 11
ATOM 2647 C C . GLU A 1 17 ? -7.441 2.484 0.816 1.00 0.22 17 GLU A C 11
ATOM 2648 O O . GLU A 1 17 ? -8.012 3.486 1.237 1.00 0.34 17 GLU A O 11
ATOM 2660 N N . CYS A 1 18 ? -6.121 2.349 0.842 1.00 0.15 18 CYS A N 11
ATOM 2661 C CA . CYS A 1 18 ? -5.265 3.389 1.392 1.00 0.14 18 CYS A CA 11
ATOM 2662 C C . CYS A 1 18 ? -4.899 4.383 0.304 1.00 0.13 18 CYS A C 11
ATOM 2663 O O . CYS A 1 18 ? -5.635 5.334 0.045 1.00 0.23 18 CYS A O 11
ATOM 2670 N N . ILE A 1 19 ? -3.782 4.136 -0.365 1.00 0.15 19 ILE A N 11
ATOM 2671 C CA . ILE A 1 19 ? -3.350 5.010 -1.435 1.00 0.19 19 ILE A CA 11
ATOM 2672 C C . ILE A 1 19 ? -3.735 4.422 -2.795 1.00 0.24 19 ILE A C 11
ATOM 2673 O O . ILE A 1 19 ? -4.593 4.964 -3.492 1.00 0.48 19 ILE A O 11
ATOM 2696 N N . CYS A 1 1 ? 9.498 0.076 0.060 1.00 3.01 1 CYS A N 12
ATOM 2697 C CA . CYS A 1 1 ? 9.284 1.536 0.159 1.00 2.26 1 CYS A CA 12
ATOM 2698 C C . CYS A 1 1 ? 9.957 2.264 -0.994 1.00 1.93 1 CYS A C 12
ATOM 2699 O O . CYS A 1 1 ? 10.977 1.801 -1.506 1.00 2.54 1 CYS A O 12
ATOM 2720 N N . PHE A 1 3 ? 5.889 3.324 -0.348 1.00 0.78 3 PHE A N 12
ATOM 2721 C CA . PHE A 1 3 ? 4.663 2.559 -0.505 1.00 0.63 3 PHE A CA 12
ATOM 2722 C C . PHE A 1 3 ? 3.962 2.911 -1.815 1.00 0.53 3 PHE A C 12
ATOM 2723 O O . PHE A 1 3 ? 4.169 3.985 -2.378 1.00 0.82 3 PHE A O 12
ATOM 2752 N N . LEU A 1 5 ? 3.371 0.377 -4.919 1.00 0.40 5 LEU A N 12
ATOM 2753 C CA . LEU A 1 5 ? 3.422 -0.955 -5.503 1.00 0.48 5 LEU A CA 12
ATOM 2754 C C . LEU A 1 5 ? 4.606 -1.727 -4.927 1.00 0.42 5 LEU A C 12
ATOM 2755 O O . LEU A 1 5 ? 5.698 -1.718 -5.496 1.00 0.55 5 LEU A O 12
ATOM 2771 N N . PRO A 1 6 ? 4.454 -2.274 -3.713 1.00 0.41 6 PRO A N 12
ATOM 2772 C CA . PRO A 1 6 ? 5.533 -2.914 -2.984 1.00 0.53 6 PRO A CA 12
ATOM 2773 C C . PRO A 1 6 ? 5.422 -4.443 -2.979 1.00 0.67 6 PRO A C 12
ATOM 2774 O O . PRO A 1 6 ? 5.756 -5.101 -3.967 1.00 1.23 6 PRO A O 12
ATOM 2785 N N . GLY A 1 7 ? 4.909 -4.997 -1.885 1.00 1.05 7 GLY A N 12
ATOM 2786 C CA . GLY A 1 7 ? 4.745 -6.429 -1.774 1.00 1.26 7 GLY A CA 12
ATOM 2787 C C . GLY A 1 7 ? 4.140 -6.812 -0.442 1.00 1.61 7 GLY A C 12
ATOM 2788 O O . GLY A 1 7 ? 3.321 -6.073 0.107 1.00 2.39 7 GLY A O 12
ATOM 2792 N N . GLY A 1 8 ? 4.559 -7.951 0.086 1.00 1.37 8 GLY A N 12
ATOM 2793 C CA . GLY A 1 8 ? 4.071 -8.406 1.375 1.00 1.70 8 GLY A CA 12
ATOM 2794 C C . GLY A 1 8 ? 4.584 -7.560 2.527 1.00 1.49 8 GLY A C 12
ATOM 2795 O O . GLY A 1 8 ? 5.587 -6.851 2.392 1.00 1.93 8 GLY A O 12
ATOM 2799 N N . GLY A 1 9 ? 3.897 -7.630 3.660 1.00 1.62 9 GLY A N 12
ATOM 2800 C CA . GLY A 1 9 ? 4.292 -6.861 4.826 1.00 1.59 9 GLY A CA 12
ATOM 2801 C C . GLY A 1 9 ? 3.918 -5.396 4.705 1.00 1.40 9 GLY A C 12
ATOM 2802 O O . GLY A 1 9 ? 2.759 -5.034 4.892 1.00 2.23 9 GLY A O 12
ATOM 2806 N N . GLY A 1 10 ? 4.890 -4.563 4.359 1.00 0.89 10 GLY A N 12
ATOM 2807 C CA . GLY A 1 10 ? 4.631 -3.148 4.179 1.00 0.73 10 GLY A CA 12
ATOM 2808 C C . GLY A 1 10 ? 3.943 -2.863 2.864 1.00 0.57 10 GLY A C 12
ATOM 2809 O O . GLY A 1 10 ? 4.556 -2.977 1.800 1.00 0.53 10 GLY A O 12
ATOM 2813 N N . VAL A 1 11 ? 2.659 -2.542 2.919 1.00 0.53 11 VAL A N 12
ATOM 2814 C CA . VAL A 1 11 ? 1.900 -2.269 1.711 1.00 0.40 11 VAL A CA 12
ATOM 2815 C C . VAL A 1 11 ? 1.342 -0.852 1.732 1.00 0.34 11 VAL A C 12
ATOM 2816 O O . VAL A 1 11 ? 1.267 -0.210 2.782 1.00 0.43 11 VAL A O 12
ATOM 2829 N N . CYS A 1 12 ? 0.971 -0.377 0.555 1.00 0.25 12 CYS A N 12
ATOM 2830 C CA . CYS A 1 12 ? 0.419 0.943 0.349 1.00 0.23 12 CYS A CA 12
ATOM 2831 C C . CYS A 1 12 ? -1.033 0.995 0.807 1.00 0.16 12 CYS A C 12
ATOM 2832 O O . CYS A 1 12 ? -1.956 0.949 -0.012 1.00 0.17 12 CYS A O 12
ATOM 2851 N N . LEU A 1 14 ? -3.224 -1.371 1.414 1.00 0.15 14 LEU A N 12
ATOM 2852 C CA . LEU A 1 14 ? -3.315 -2.771 1.041 1.00 0.22 14 LEU A CA 12
ATOM 2853 C C . LEU A 1 14 ? -3.205 -2.869 -0.477 1.00 0.21 14 LEU A C 12
ATOM 2854 O O . LEU A 1 14 ? -2.627 -3.807 -1.023 1.00 0.38 14 LEU A O 12
ATOM 2890 N N . GLU A 1 17 ? -7.291 0.879 -1.073 1.00 0.22 17 GLU A N 12
ATOM 2891 C CA . GLU A 1 17 ? -8.220 1.363 -0.061 1.00 0.27 17 GLU A CA 12
ATOM 2892 C C . GLU A 1 17 ? -7.553 2.455 0.772 1.00 0.22 17 GLU A C 12
ATOM 2893 O O . GLU A 1 17 ? -8.191 3.432 1.160 1.00 0.34 17 GLU A O 12
ATOM 2905 N N . CYS A 1 18 ? -6.236 2.347 0.925 1.00 0.15 18 CYS A N 12
ATOM 2906 C CA . CYS A 1 18 ? -5.458 3.397 1.569 1.00 0.14 18 CYS A CA 12
ATOM 2907 C C . CYS A 1 18 ? -5.020 4.399 0.523 1.00 0.13 18 CYS A C 12
ATOM 2908 O O . CYS A 1 18 ? -5.655 5.434 0.326 1.00 0.23 18 CYS A O 12
ATOM 2915 N N . ILE A 1 19 ? -3.931 4.072 -0.159 1.00 0.15 19 ILE A N 12
ATOM 2916 C CA . ILE A 1 19 ? -3.397 4.945 -1.179 1.00 0.19 19 ILE A CA 12
ATOM 2917 C C . ILE A 1 19 ? -3.688 4.388 -2.573 1.00 0.24 19 ILE A C 12
ATOM 2918 O O . ILE A 1 19 ? -4.633 4.820 -3.232 1.00 0.48 19 ILE A O 12
#